Protein AF-A0A953U0V4-F1 (afdb_monomer_lite)

Structure (mmCIF, N/CA/C/O backbone):
data_AF-A0A953U0V4-F1
#
_entry.id   AF-A0A953U0V4-F1
#
loop_
_atom_site.group_PDB
_atom_site.id
_atom_site.type_symbol
_atom_site.label_atom_id
_atom_site.label_alt_id
_atom_site.label_comp_id
_atom_site.label_asym_id
_atom_site.label_entity_id
_atom_site.label_seq_id
_atom_site.pdbx_PDB_ins_code
_atom_site.Cartn_x
_atom_site.Cartn_y
_atom_site.Cartn_z
_atom_site.occupancy
_atom_site.B_iso_or_equiv
_atom_site.auth_seq_id
_atom_site.auth_comp_id
_atom_site.auth_asym_id
_atom_site.auth_atom_id
_atom_site.pdbx_PDB_model_num
ATOM 1 N N . MET A 1 1 ? 3.726 -13.849 -24.171 1.00 49.56 1 MET A N 1
ATOM 2 C CA . MET A 1 1 ? 2.535 -12.982 -24.070 1.00 49.56 1 MET A CA 1
ATOM 3 C C . MET A 1 1 ? 2.485 -12.210 -25.375 1.00 49.56 1 MET A C 1
ATOM 5 O O . MET A 1 1 ? 3.440 -11.502 -25.660 1.00 49.56 1 MET A O 1
ATOM 9 N N . GLU A 1 2 ? 1.486 -12.478 -26.214 1.00 45.75 2 GLU A N 1
ATOM 10 C CA . GLU A 1 2 ? 1.319 -11.837 -27.527 1.00 45.75 2 GLU A CA 1
ATOM 11 C C . GLU A 1 2 ? 1.083 -10.323 -27.338 1.00 45.75 2 GLU A C 1
ATOM 13 O O . GLU A 1 2 ? 0.188 -9.959 -26.571 1.00 45.75 2 GLU A O 1
ATOM 18 N N . PRO A 1 3 ? 1.846 -9.429 -27.994 1.00 56.03 3 PRO A N 1
ATOM 19 C CA . PRO A 1 3 ? 1.701 -7.977 -27.830 1.00 56.03 3 PRO A CA 1
ATOM 20 C C . PRO A 1 3 ? 0.320 -7.453 -28.263 1.00 56.03 3 PRO A C 1
ATOM 22 O O . PRO A 1 3 ? -0.122 -6.420 -27.764 1.00 56.03 3 PRO A O 1
ATOM 25 N N . ALA A 1 4 ? -0.392 -8.188 -29.124 1.00 58.12 4 ALA A N 1
ATOM 26 C CA . ALA A 1 4 ? -1.753 -7.865 -29.548 1.00 58.12 4 ALA A CA 1
ATOM 27 C C . ALA A 1 4 ? -2.786 -7.973 -28.409 1.00 58.12 4 ALA A C 1
ATOM 29 O O . ALA A 1 4 ? -3.692 -7.154 -28.327 1.00 58.12 4 ALA A O 1
ATOM 30 N N . ALA A 1 5 ? -2.611 -8.908 -27.469 1.00 60.59 5 ALA A N 1
ATOM 31 C CA . ALA A 1 5 ? -3.545 -9.081 -26.351 1.00 60.59 5 ALA A CA 1
ATOM 32 C C . ALA A 1 5 ? -3.458 -7.941 -25.317 1.00 60.59 5 ALA A C 1
ATOM 34 O O . ALA A 1 5 ? -4.382 -7.720 -24.539 1.00 60.59 5 ALA A O 1
ATOM 35 N N . PHE A 1 6 ? -2.339 -7.209 -25.290 1.00 60.53 6 PHE A N 1
ATOM 36 C CA . PHE A 1 6 ? -2.121 -6.117 -24.343 1.00 60.53 6 PHE A CA 1
ATOM 37 C C . PHE A 1 6 ? -2.863 -4.838 -24.752 1.00 60.53 6 PHE A C 1
ATOM 39 O O . PHE A 1 6 ? -3.320 -4.094 -23.890 1.00 60.53 6 PHE A O 1
ATOM 46 N N . THR A 1 7 ? -3.032 -4.583 -26.053 1.00 62.22 7 THR A N 1
ATOM 47 C CA . THR A 1 7 ? -3.715 -3.380 -26.555 1.00 62.22 7 THR A CA 1
ATOM 48 C C . THR A 1 7 ? -5.239 -3.494 -26.507 1.00 62.22 7 THR A C 1
ATOM 50 O O . THR A 1 7 ? -5.913 -2.469 -26.502 1.00 62.22 7 THR A O 1
ATOM 53 N N . GLU A 1 8 ? -5.796 -4.703 -26.419 1.00 68.38 8 GLU A N 1
ATOM 54 C CA . GLU A 1 8 ? -7.247 -4.924 -26.312 1.00 68.38 8 GLU A CA 1
ATOM 55 C C . GLU A 1 8 ? -7.825 -4.530 -24.943 1.00 68.38 8 GLU A C 1
ATOM 57 O O . GLU A 1 8 ? -9.004 -4.201 -24.844 1.00 68.38 8 GLU A O 1
ATOM 62 N N . VAL A 1 9 ? -6.994 -4.514 -23.895 1.00 81.50 9 VAL A N 1
ATOM 63 C CA . VAL A 1 9 ? -7.393 -4.143 -22.523 1.00 81.50 9 VAL A CA 1
ATOM 64 C C . VAL A 1 9 ? -7.247 -2.637 -22.268 1.00 81.50 9 VAL A C 1
ATOM 66 O O . VAL A 1 9 ? -7.836 -2.100 -21.333 1.00 81.50 9 VAL A O 1
ATOM 69 N N . LEU A 1 10 ? -6.462 -1.947 -23.096 1.00 81.31 10 LEU A N 1
ATOM 70 C CA . LEU A 1 10 ? -6.150 -0.533 -22.934 1.00 81.31 10 LEU A CA 1
ATOM 71 C C . LEU A 1 10 ? -7.183 0.349 -23.639 1.00 81.31 10 LEU A C 1
ATOM 73 O O . LEU A 1 10 ? -7.568 0.119 -24.789 1.00 81.31 10 LEU A O 1
ATOM 77 N N . SER A 1 11 ? -7.565 1.434 -22.975 1.00 86.88 11 SER A N 1
ATOM 78 C CA . SER A 1 11 ? -8.313 2.517 -23.608 1.00 86.88 11 SER A CA 1
ATOM 79 C C . SER A 1 11 ? -7.524 3.121 -24.778 1.00 86.88 11 SER A C 1
ATOM 81 O O . SER A 1 11 ? -6.321 2.915 -24.952 1.00 86.88 11 SER A O 1
ATOM 83 N N . GLU A 1 12 ? -8.205 3.866 -25.645 1.00 84.50 12 GLU A N 1
ATOM 84 C CA . GLU A 1 12 ? -7.564 4.505 -26.801 1.00 84.50 12 GLU A CA 1
ATOM 85 C C . GLU A 1 12 ? -6.444 5.480 -26.401 1.00 84.50 12 GLU A C 1
ATOM 87 O O . GLU A 1 12 ? -5.374 5.476 -27.011 1.00 84.50 12 GLU A O 1
ATOM 92 N N . SER A 1 13 ? -6.650 6.257 -25.336 1.00 83.62 13 SER A N 1
ATOM 93 C CA . SER A 1 13 ? -5.640 7.173 -24.798 1.00 83.62 13 SER A CA 1
ATOM 94 C C . SER A 1 13 ? -4.424 6.429 -24.242 1.00 83.62 13 SER A C 1
ATOM 96 O O . SER A 1 13 ? -3.292 6.838 -24.491 1.00 83.62 13 SER A O 1
ATOM 98 N N . GLU A 1 14 ? -4.630 5.312 -23.542 1.00 85.38 14 GLU A N 1
ATOM 99 C CA . GLU A 1 14 ? -3.538 4.484 -23.017 1.00 85.38 14 GLU A CA 1
ATOM 100 C C . GLU A 1 14 ? -2.740 3.813 -24.136 1.00 85.38 14 GLU A C 1
ATOM 102 O O . GLU A 1 14 ? -1.509 3.826 -24.106 1.00 85.38 14 GLU A O 1
ATOM 107 N N . ARG A 1 15 ? -3.419 3.282 -25.161 1.00 84.00 15 ARG A N 1
ATOM 108 C CA . ARG A 1 15 ? -2.753 2.732 -26.351 1.00 84.00 15 ARG A CA 1
ATOM 109 C C . ARG A 1 15 ? -1.871 3.775 -27.019 1.00 84.00 15 ARG A C 1
ATOM 111 O O . ARG A 1 15 ? -0.713 3.494 -27.319 1.00 84.00 15 ARG A O 1
ATOM 118 N N . ARG A 1 16 ? -2.404 4.981 -27.224 1.00 85.12 16 ARG A N 1
ATOM 119 C CA . ARG A 1 16 ? -1.661 6.094 -27.817 1.00 85.12 16 ARG A CA 1
ATOM 120 C C . ARG A 1 16 ? -0.416 6.438 -27.003 1.00 85.12 16 ARG A C 1
ATOM 122 O O . ARG A 1 16 ? 0.656 6.555 -27.584 1.00 85.12 16 ARG A O 1
ATOM 129 N N . LEU A 1 17 ? -0.535 6.508 -25.678 1.00 82.88 17 LEU A N 1
ATOM 130 C CA . LEU A 1 17 ? 0.591 6.778 -24.784 1.00 82.88 17 LEU A CA 1
ATOM 131 C C . LEU A 1 17 ? 1.688 5.701 -24.883 1.00 82.88 17 LEU A C 1
ATOM 133 O O . LEU A 1 17 ? 2.874 6.024 -24.895 1.00 82.88 17 LEU A O 1
ATOM 137 N N . VAL A 1 18 ? 1.306 4.421 -24.985 1.00 83.38 18 VAL A N 1
ATOM 138 C CA . VAL A 1 18 ? 2.259 3.314 -25.181 1.00 83.38 18 VAL A CA 1
ATOM 139 C C . VAL A 1 18 ? 3.008 3.476 -26.502 1.00 83.38 18 VAL A C 1
ATOM 141 O O . VAL A 1 18 ? 4.234 3.383 -26.515 1.00 83.38 18 VAL A O 1
ATOM 144 N N . PHE A 1 19 ? 2.303 3.760 -27.600 1.00 82.88 19 PHE A N 1
ATOM 145 C CA . PHE A 1 19 ? 2.944 3.990 -28.898 1.00 82.88 19 PHE A CA 1
ATOM 146 C C . PHE A 1 19 ? 3.863 5.213 -28.884 1.00 82.88 19 PHE A C 1
ATOM 148 O O . PHE A 1 19 ? 4.990 5.126 -29.362 1.00 82.88 19 PHE A O 1
ATOM 155 N N . GLU A 1 20 ? 3.422 6.326 -28.296 1.00 85.12 20 GLU A N 1
ATOM 156 C CA . GLU A 1 20 ? 4.242 7.530 -28.133 1.00 85.12 20 GLU A CA 1
ATOM 157 C C . GLU A 1 20 ? 5.504 7.234 -27.309 1.00 85.12 20 GLU A C 1
ATOM 159 O O . GLU A 1 20 ? 6.593 7.661 -27.684 1.00 85.12 20 GLU A O 1
ATOM 164 N N . SER A 1 21 ? 5.399 6.435 -26.243 1.00 80.56 21 SER A N 1
ATOM 165 C CA . SER A 1 21 ? 6.552 6.030 -25.435 1.00 80.56 21 SER A CA 1
ATOM 166 C C . SER A 1 21 ? 7.509 5.088 -26.171 1.00 80.56 21 SER A C 1
ATOM 168 O O . SER A 1 21 ? 8.711 5.186 -25.947 1.00 80.56 21 SER A O 1
ATOM 170 N N . LEU A 1 22 ? 7.004 4.172 -27.008 1.00 80.06 22 LEU A N 1
ATOM 171 C CA . LEU A 1 22 ? 7.828 3.231 -27.782 1.00 80.06 22 LEU A CA 1
ATOM 172 C C . LEU A 1 22 ? 8.566 3.911 -28.940 1.00 80.06 22 LEU A C 1
ATOM 174 O O . LEU A 1 22 ? 9.646 3.472 -29.320 1.00 80.06 22 LEU A O 1
ATOM 178 N N . LEU A 1 23 ? 7.965 4.952 -29.516 1.00 81.88 23 LEU A N 1
ATOM 179 C CA . LEU A 1 23 ? 8.518 5.697 -30.649 1.00 81.88 23 LEU A CA 1
ATOM 180 C C . LEU A 1 23 ? 9.340 6.920 -30.216 1.00 81.88 23 LEU A C 1
ATOM 182 O O . LEU A 1 23 ? 10.001 7.540 -31.048 1.00 81.88 23 LEU A O 1
ATOM 186 N N . SER A 1 24 ? 9.295 7.284 -28.932 1.00 77.06 24 SER A N 1
ATOM 187 C CA . SER A 1 24 ? 10.078 8.391 -28.393 1.00 77.06 24 SER A CA 1
ATOM 188 C C . SER A 1 24 ? 11.567 8.021 -28.351 1.00 77.06 24 SER A C 1
ATOM 190 O O . SER A 1 24 ? 11.912 6.988 -27.775 1.00 77.06 24 SER A O 1
ATOM 192 N N . PRO A 1 25 ? 12.477 8.859 -28.885 1.00 64.62 25 PRO A N 1
ATOM 193 C CA . PRO A 1 25 ? 13.924 8.614 -28.892 1.00 64.62 25 PRO A CA 1
ATOM 194 C C . PRO A 1 25 ? 14.580 8.832 -27.510 1.00 64.62 25 PRO A C 1
ATOM 196 O O . PRO A 1 25 ? 15.715 9.295 -27.411 1.00 64.62 25 PRO A O 1
ATOM 199 N N . GLY A 1 26 ? 13.846 8.561 -26.429 1.00 64.94 26 GLY A N 1
ATOM 200 C CA . GLY A 1 26 ? 14.309 8.730 -25.057 1.00 64.94 26 GLY A CA 1
ATOM 201 C C . GLY A 1 26 ? 15.447 7.776 -24.697 1.00 64.94 26 GLY A C 1
ATOM 202 O O . GLY A 1 26 ? 15.675 6.766 -25.359 1.00 64.94 26 GLY A O 1
ATOM 203 N N . ALA A 1 27 ? 16.161 8.098 -23.615 1.00 64.00 27 ALA A N 1
ATOM 204 C CA . ALA A 1 27 ? 17.177 7.212 -23.062 1.00 64.00 27 ALA A CA 1
ATOM 205 C C . ALA A 1 27 ? 16.548 5.851 -22.730 1.00 64.00 27 ALA A C 1
ATOM 207 O O . ALA A 1 27 ? 15.592 5.787 -21.953 1.00 64.00 27 ALA A O 1
ATOM 208 N N . GLU A 1 28 ? 17.079 4.778 -23.320 1.00 72.31 28 GLU A N 1
ATOM 209 C CA . GLU A 1 28 ? 16.659 3.416 -23.007 1.00 72.31 28 GLU A CA 1
ATOM 210 C C . GLU A 1 28 ? 16.832 3.182 -21.505 1.00 72.31 28 GLU A C 1
ATOM 212 O O . GLU A 1 28 ? 17.948 3.155 -20.981 1.00 72.31 28 GLU A O 1
ATOM 217 N N . LEU A 1 29 ? 15.713 3.046 -20.789 1.00 74.81 29 LEU A N 1
ATOM 218 C CA . LEU A 1 29 ? 15.756 2.652 -19.391 1.00 74.81 29 LEU A CA 1
ATOM 219 C C . LEU A 1 29 ? 16.307 1.235 -19.329 1.00 74.81 29 LEU A C 1
ATOM 221 O O . LEU A 1 29 ? 15.759 0.311 -19.938 1.00 74.81 29 LEU A O 1
ATOM 225 N N . THR A 1 30 ? 17.353 1.035 -18.535 1.00 85.69 30 THR A N 1
ATOM 226 C CA . THR A 1 30 ? 17.789 -0.323 -18.235 1.00 85.69 30 THR A CA 1
ATOM 227 C C . THR A 1 30 ? 16.666 -1.055 -17.502 1.00 85.69 30 THR A C 1
ATOM 229 O O . THR A 1 30 ? 15.832 -0.459 -16.809 1.00 85.69 30 THR A O 1
ATOM 232 N N . ARG A 1 31 ? 16.653 -2.386 -17.601 1.00 85.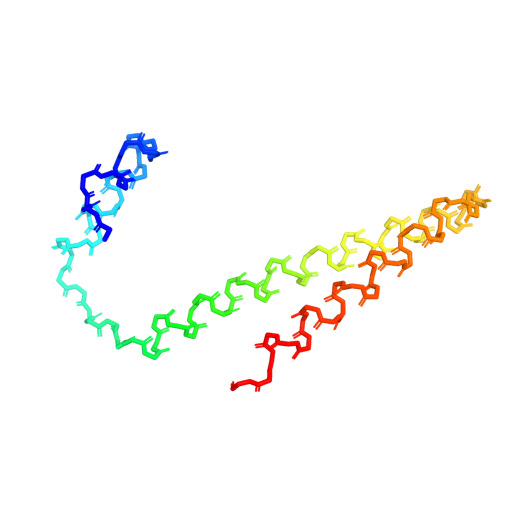31 31 ARG A N 1
ATOM 233 C CA . ARG A 1 31 ? 15.690 -3.221 -16.868 1.00 85.31 31 ARG A CA 1
ATOM 234 C C . ARG A 1 31 ? 15.686 -2.917 -15.365 1.00 85.31 31 ARG A C 1
ATOM 236 O O . ARG A 1 31 ? 14.637 -2.971 -14.725 1.00 85.31 31 ARG A O 1
ATOM 243 N N . GLU A 1 32 ? 16.847 -2.589 -14.807 1.00 86.62 32 GLU A N 1
ATOM 244 C CA . GLU A 1 32 ? 17.005 -2.215 -13.401 1.00 86.62 32 GLU A CA 1
ATOM 245 C C . GLU A 1 32 ? 16.333 -0.878 -13.083 1.00 86.62 32 GLU A C 1
ATOM 247 O O . GLU A 1 32 ? 15.599 -0.792 -12.098 1.00 86.62 32 GLU A O 1
AT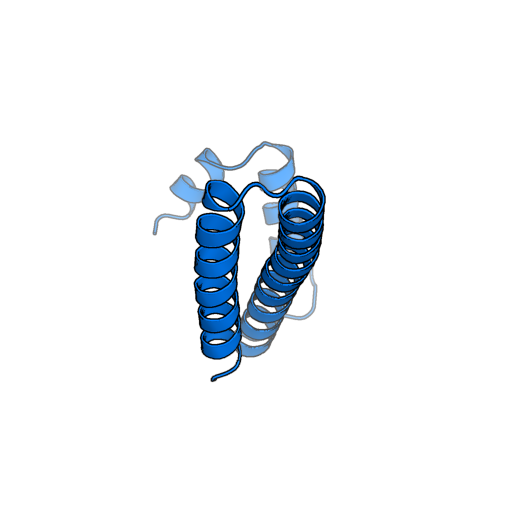OM 252 N N . GLN A 1 33 ? 16.512 0.135 -13.935 1.00 86.19 33 GLN A N 1
ATOM 253 C CA . GLN A 1 33 ? 15.863 1.439 -13.784 1.00 86.19 33 GLN A CA 1
ATOM 254 C C . GLN A 1 33 ? 14.342 1.320 -13.907 1.00 86.19 33 GLN A C 1
ATOM 256 O O . GLN A 1 33 ? 13.617 1.815 -13.044 1.00 86.19 33 GLN A O 1
ATOM 261 N N . ALA A 1 34 ? 13.850 0.588 -14.910 1.00 87.38 34 ALA A N 1
ATOM 262 C CA . ALA A 1 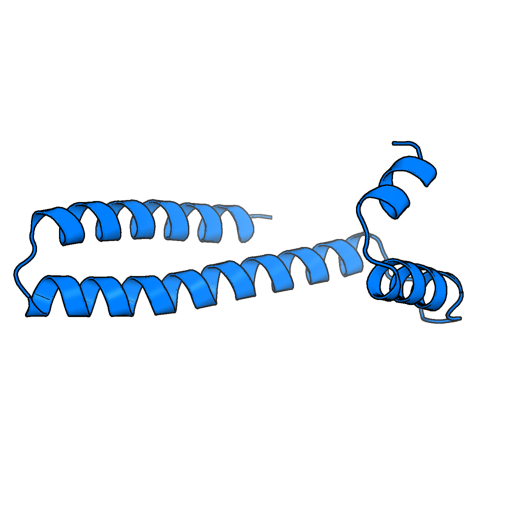34 ? 12.421 0.325 -15.066 1.00 87.38 34 ALA A CA 1
ATOM 263 C C . ALA A 1 34 ? 11.843 -0.404 -13.837 1.00 87.38 34 ALA A C 1
ATOM 265 O O . ALA A 1 34 ? 10.811 -0.007 -13.293 1.00 87.38 34 ALA A O 1
ATOM 266 N N . SER A 1 35 ? 12.549 -1.423 -13.332 1.00 87.69 35 SER A N 1
ATOM 267 C CA . SER A 1 35 ? 12.169 -2.140 -12.108 1.00 87.69 35 SER A CA 1
ATOM 268 C C . SER A 1 35 ? 12.137 -1.217 -10.884 1.00 87.69 35 SER A C 1
ATOM 270 O O . SER A 1 35 ? 11.185 -1.257 -10.100 1.00 87.69 35 SER A O 1
ATOM 272 N N . ALA A 1 36 ? 13.127 -0.332 -10.736 1.00 88.19 36 ALA A N 1
ATOM 273 C CA . ALA A 1 36 ? 13.176 0.650 -9.658 1.00 88.19 36 ALA A CA 1
ATOM 274 C C . ALA A 1 36 ? 11.998 1.637 -9.719 1.00 88.19 36 ALA A C 1
ATOM 276 O O . ALA A 1 36 ? 11.355 1.868 -8.693 1.00 88.19 36 ALA A O 1
ATOM 277 N N . CYS A 1 37 ? 11.651 2.147 -10.905 1.00 89.25 37 CYS A N 1
ATOM 278 C CA . CYS A 1 37 ? 10.475 2.997 -11.105 1.00 89.25 37 CYS A CA 1
ATOM 279 C C . CYS A 1 37 ? 9.178 2.264 -10.733 1.00 89.25 37 CYS A C 1
ATOM 281 O O . CYS A 1 37 ? 8.360 2.794 -9.978 1.00 89.25 37 CYS A O 1
ATOM 283 N N . CYS A 1 38 ? 9.003 1.017 -11.182 1.00 89.69 38 CYS A N 1
ATOM 284 C CA . CYS A 1 38 ? 7.839 0.211 -10.816 1.00 89.69 38 CYS A CA 1
ATOM 285 C C . CYS A 1 38 ? 7.748 -0.026 -9.302 1.00 89.69 38 CYS A C 1
ATOM 287 O O . CYS A 1 38 ? 6.657 0.054 -8.734 1.00 89.69 38 CYS A O 1
ATOM 289 N N . ARG A 1 39 ? 8.875 -0.296 -8.628 1.00 90.50 39 ARG A N 1
ATOM 290 C CA . ARG A 1 39 ? 8.914 -0.423 -7.163 1.00 90.50 39 ARG A CA 1
ATOM 291 C C . ARG A 1 39 ? 8.532 0.881 -6.476 1.00 90.50 39 ARG A C 1
ATOM 293 O O . ARG A 1 39 ? 7.717 0.845 -5.562 1.00 90.50 39 ARG A O 1
ATOM 300 N N . ALA A 1 40 ? 9.054 2.018 -6.933 1.00 91.25 40 ALA A N 1
ATOM 301 C CA . ALA A 1 40 ? 8.720 3.324 -6.373 1.00 91.25 40 ALA A CA 1
ATOM 302 C C . ALA A 1 40 ? 7.218 3.634 -6.496 1.00 91.25 40 ALA A C 1
ATOM 304 O O . ALA A 1 40 ? 6.598 4.052 -5.519 1.00 91.25 40 ALA A O 1
ATOM 305 N N . LEU A 1 41 ? 6.610 3.347 -7.653 1.00 93.88 41 LEU A N 1
ATOM 306 C CA . LEU A 1 41 ? 5.167 3.515 -7.864 1.00 93.88 41 LEU A CA 1
ATOM 307 C C . LEU A 1 41 ? 4.338 2.599 -6.956 1.00 93.88 41 LEU A C 1
ATOM 309 O O . LEU A 1 41 ? 3.367 3.047 -6.344 1.00 93.88 41 LEU A O 1
ATOM 313 N N . LYS A 1 42 ? 4.729 1.324 -6.833 1.00 93.44 42 LYS A N 1
ATOM 314 C CA . LYS A 1 42 ? 4.070 0.375 -5.924 1.00 93.44 42 LYS A CA 1
ATOM 315 C C . LYS A 1 42 ? 4.189 0.823 -4.469 1.00 93.44 42 LYS A C 1
ATOM 317 O O . LYS A 1 42 ? 3.180 0.840 -3.772 1.00 93.44 42 LYS A O 1
ATOM 322 N N . ARG A 1 43 ? 5.378 1.253 -4.036 1.00 93.75 43 ARG A N 1
ATOM 323 C CA . ARG A 1 43 ? 5.605 1.801 -2.694 1.00 93.75 43 ARG A CA 1
ATOM 324 C C . ARG A 1 43 ? 4.691 2.995 -2.427 1.00 93.75 43 ARG A C 1
ATOM 326 O O . ARG A 1 43 ? 3.937 2.960 -1.465 1.00 93.75 43 ARG A O 1
ATOM 333 N N . GLY A 1 44 ? 4.665 3.977 -3.328 1.00 93.88 44 GLY A N 1
ATOM 334 C CA . GLY A 1 44 ? 3.818 5.163 -3.178 1.00 93.88 44 GLY A CA 1
ATOM 335 C C . GLY A 1 44 ? 2.314 4.863 -3.211 1.00 93.88 44 GLY A C 1
ATOM 336 O O . GLY A 1 44 ? 1.513 5.617 -2.662 1.00 93.88 44 GLY A O 1
ATOM 337 N N . LYS A 1 45 ? 1.881 3.765 -3.846 1.00 94.94 45 LYS A N 1
ATOM 338 C CA . LYS A 1 45 ? 0.497 3.281 -3.719 1.00 94.94 45 LYS A CA 1
ATOM 339 C C . LYS A 1 45 ? 0.231 2.749 -2.306 1.00 94.94 45 LYS A C 1
ATOM 341 O O . LYS A 1 45 ? -0.743 3.171 -1.692 1.00 94.94 45 LYS A O 1
ATOM 346 N N . LEU A 1 46 ? 1.094 1.866 -1.805 1.00 93.00 46 LEU A N 1
ATOM 347 C CA . LEU A 1 46 ? 0.940 1.247 -0.484 1.00 93.00 46 LEU A CA 1
ATOM 348 C C . LEU A 1 46 ? 1.055 2.276 0.656 1.00 93.00 46 LEU A C 1
ATOM 350 O O . LEU A 1 46 ? 0.318 2.191 1.630 1.00 93.00 46 LEU A O 1
ATOM 354 N N . GLU A 1 47 ? 1.924 3.282 0.525 1.00 93.62 47 GLU A N 1
ATOM 355 C CA . GLU A 1 47 ? 2.057 4.384 1.491 1.00 93.62 47 GLU A CA 1
ATOM 356 C C . GLU A 1 47 ? 0.761 5.201 1.604 1.00 93.62 47 GLU A C 1
ATOM 358 O O . GLU A 1 47 ? 0.258 5.399 2.708 1.00 93.62 47 GLU A O 1
ATOM 363 N N . ARG A 1 48 ? 0.153 5.585 0.473 1.00 95.69 48 ARG A N 1
ATOM 364 C CA . ARG A 1 48 ? -1.145 6.288 0.462 1.00 95.69 48 ARG A CA 1
ATOM 365 C C . ARG A 1 48 ? -2.273 5.442 1.047 1.00 95.69 48 ARG A C 1
ATOM 367 O O . ARG A 1 48 ? -3.151 5.955 1.736 1.00 95.69 48 ARG A O 1
ATOM 374 N N . GLU A 1 49 ? -2.264 4.143 0.767 1.00 95.75 49 GLU A N 1
ATOM 375 C CA . GLU A 1 49 ? -3.236 3.209 1.336 1.00 95.75 49 GLU A CA 1
ATOM 376 C C . GLU A 1 49 ? -3.074 3.089 2.856 1.00 95.75 49 GLU A C 1
ATOM 378 O O . GLU A 1 49 ? -4.069 3.059 3.577 1.00 95.75 49 GLU A O 1
ATOM 383 N N . ARG A 1 50 ? -1.834 3.132 3.356 1.00 93.50 50 ARG A N 1
ATOM 384 C CA . ARG A 1 50 ? -1.524 3.103 4.790 1.00 93.50 50 ARG A CA 1
ATOM 385 C C . ARG A 1 50 ? -2.013 4.357 5.497 1.00 93.50 50 ARG A C 1
ATOM 387 O O . ARG A 1 50 ? -2.605 4.250 6.565 1.00 93.50 50 ARG A O 1
ATOM 394 N N . GLU A 1 51 ? -1.787 5.525 4.903 1.00 95.25 51 GLU A N 1
ATOM 395 C CA . GLU A 1 51 ? -2.287 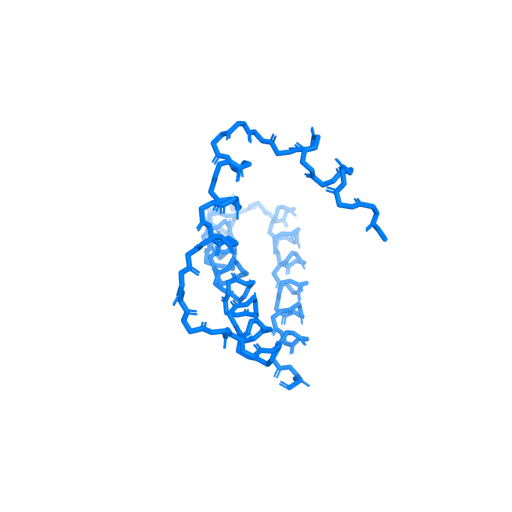6.803 5.423 1.00 95.25 51 GLU A CA 1
ATOM 396 C C . GLU A 1 51 ? -3.815 6.821 5.487 1.00 95.25 51 GLU A C 1
ATOM 398 O O . GLU A 1 51 ? -4.389 7.163 6.521 1.00 95.25 51 GLU A O 1
ATOM 403 N N . ARG A 1 52 ? -4.483 6.378 4.414 1.00 96.25 52 ARG A N 1
ATOM 404 C CA . ARG A 1 52 ? -5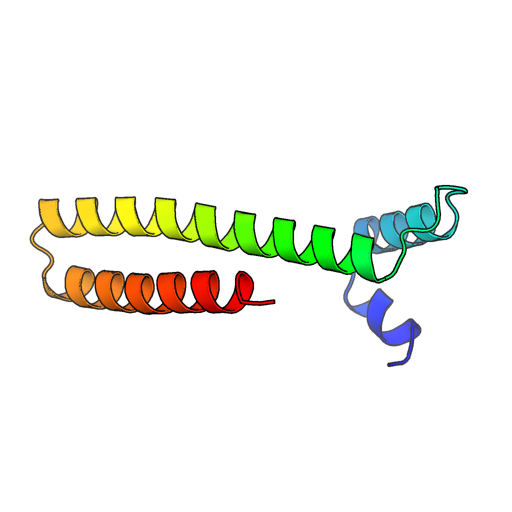.944 6.251 4.391 1.00 96.25 52 ARG A CA 1
ATOM 405 C C . ARG A 1 52 ? -6.440 5.322 5.498 1.00 96.25 52 ARG A C 1
ATOM 407 O O . ARG A 1 52 ? -7.349 5.681 6.241 1.00 96.25 52 ARG A O 1
ATOM 414 N N . LEU A 1 53 ? -5.831 4.145 5.616 1.00 95.88 53 LEU A N 1
ATOM 415 C CA . LEU A 1 53 ? -6.232 3.139 6.589 1.00 95.88 53 LEU A CA 1
ATOM 416 C C . LEU A 1 53 ? -6.018 3.614 8.031 1.00 95.88 53 LEU A C 1
ATOM 418 O O . LEU A 1 53 ? -6.832 3.322 8.899 1.00 95.88 53 LEU A O 1
ATOM 422 N N . GLN A 1 54 ? -4.955 4.377 8.284 1.00 95.06 54 GLN A N 1
ATOM 423 C CA . GLN A 1 54 ? -4.720 5.008 9.579 1.00 95.06 54 GLN A CA 1
ATOM 424 C C . GLN A 1 54 ? -5.846 5.994 9.935 1.00 95.06 54 GLN A C 1
ATOM 426 O O . GLN A 1 54 ? -6.361 5.949 11.051 1.00 95.06 54 GLN A O 1
ATOM 431 N N . GLY A 1 55 ? -6.298 6.812 8.978 1.00 95.88 55 GLY A N 1
ATOM 432 C CA . GLY A 1 55 ? -7.455 7.690 9.177 1.00 95.88 55 GLY A CA 1
ATOM 433 C C . GLY A 1 55 ? -8.755 6.924 9.458 1.00 95.88 55 GLY A C 1
ATOM 434 O O . GLY A 1 55 ? -9.533 7.322 10.328 1.00 95.88 55 GLY A O 1
ATOM 435 N N . ASP A 1 56 ? -8.971 5.796 8.775 1.00 96.12 56 ASP A N 1
ATOM 436 C CA . ASP A 1 56 ? -10.124 4.921 9.014 1.00 96.12 56 ASP A CA 1
ATOM 437 C C . ASP A 1 56 ? -10.069 4.271 10.411 1.00 96.12 56 ASP A C 1
ATOM 439 O O . ASP A 1 56 ? -11.102 4.162 11.076 1.00 96.12 56 ASP A O 1
ATOM 443 N N . ILE A 1 57 ? -8.877 3.883 10.887 1.00 95.19 57 ILE A N 1
ATOM 444 C CA . ILE A 1 57 ? -8.660 3.359 12.248 1.00 95.19 57 ILE A CA 1
ATOM 445 C C . ILE A 1 57 ? -9.029 4.417 13.285 1.00 95.19 57 ILE A C 1
ATOM 447 O O . ILE A 1 57 ? -9.839 4.148 14.166 1.00 95.19 57 ILE A O 1
ATOM 451 N N . GLU A 1 58 ? -8.508 5.635 13.148 1.00 96.12 58 GLU A N 1
ATOM 452 C CA . GLU A 1 58 ? -8.803 6.737 14.071 1.00 96.12 58 GLU A CA 1
ATOM 453 C C . GLU A 1 58 ? -10.295 7.101 14.079 1.00 96.12 58 GLU A C 1
ATOM 455 O O . GLU A 1 58 ? -10.838 7.546 15.093 1.00 96.12 58 GLU A O 1
ATOM 460 N N . ALA A 1 59 ? -10.988 6.946 12.948 1.00 95.88 59 ALA A N 1
ATOM 461 C CA . ALA A 1 59 ? -12.435 7.125 12.873 1.00 95.88 59 ALA A CA 1
ATOM 462 C C . ALA A 1 59 ? -13.199 5.989 13.581 1.00 95.88 59 ALA A C 1
ATOM 464 O O . ALA A 1 59 ? -14.168 6.259 14.298 1.00 95.88 59 ALA A O 1
ATOM 465 N N . ALA A 1 60 ? -12.761 4.737 13.423 1.00 95.06 60 ALA A N 1
ATOM 466 C CA . ALA A 1 60 ? -13.335 3.581 14.115 1.00 95.06 60 ALA A CA 1
ATOM 467 C C . ALA A 1 60 ? -13.123 3.661 15.639 1.00 95.06 60 ALA A C 1
ATOM 469 O O . ALA A 1 60 ? -14.049 3.403 16.405 1.00 95.06 60 ALA A O 1
ATOM 470 N N . GLU A 1 61 ? -11.947 4.108 16.087 1.00 95.19 61 GLU A N 1
ATOM 471 C CA . GLU A 1 61 ? -11.649 4.348 17.506 1.00 95.19 61 GLU A CA 1
ATOM 472 C C . GLU A 1 61 ? -12.574 5.415 18.101 1.00 95.19 61 GLU A C 1
ATOM 474 O O . GLU A 1 61 ? -13.184 5.198 19.148 1.00 95.19 61 GLU A O 1
ATOM 479 N N . ARG A 1 62 ? -12.748 6.545 17.400 1.00 96.12 62 ARG A N 1
ATOM 480 C CA . ARG A 1 62 ? -13.652 7.628 17.828 1.00 96.12 62 ARG A CA 1
ATOM 481 C C . ARG A 1 62 ? -15.117 7.206 17.891 1.00 96.12 62 ARG A C 1
ATOM 483 O O . ARG A 1 62 ? -15.859 7.728 18.717 1.00 96.12 62 ARG A O 1
ATOM 490 N N . SER A 1 63 ? -15.535 6.290 17.023 1.00 96.12 63 SER A N 1
ATOM 491 C CA . SER A 1 63 ? -16.907 5.769 16.976 1.00 96.12 63 SER A CA 1
ATOM 492 C C . SER A 1 63 ? -17.126 4.528 17.847 1.00 96.12 63 SER A C 1
ATOM 494 O O . SER A 1 63 ? -18.245 4.027 17.901 1.00 96.12 63 SER A O 1
ATOM 496 N N . GLN A 1 64 ? -16.088 4.053 18.549 1.00 94.38 64 GLN A N 1
ATOM 497 C CA . GLN A 1 64 ? -16.110 2.838 19.373 1.00 94.38 64 GLN A CA 1
ATOM 498 C C . GLN A 1 64 ? -16.562 1.578 18.609 1.00 94.38 64 GLN A C 1
ATOM 500 O O . GLN A 1 64 ? -17.050 0.617 19.207 1.00 94.38 64 GLN A O 1
ATOM 505 N N . ASP A 1 65 ? -16.363 1.553 17.289 1.00 94.44 65 ASP A N 1
ATOM 506 C CA . ASP A 1 65 ? -16.691 0.408 16.443 1.00 94.44 65 ASP A CA 1
ATOM 507 C C . ASP A 1 65 ? -15.575 -0.639 16.520 1.00 94.44 65 ASP A C 1
ATOM 509 O O . ASP A 1 65 ? -14.670 -0.716 15.685 1.00 94.44 65 ASP A O 1
ATOM 513 N N . SER A 1 66 ? -15.631 -1.447 17.576 1.00 90.56 66 SER A N 1
ATOM 514 C CA . SER A 1 66 ? -14.652 -2.501 17.849 1.00 90.56 66 SER A CA 1
ATOM 515 C C . SER A 1 66 ? -14.577 -3.557 16.744 1.00 90.56 66 SER A C 1
AT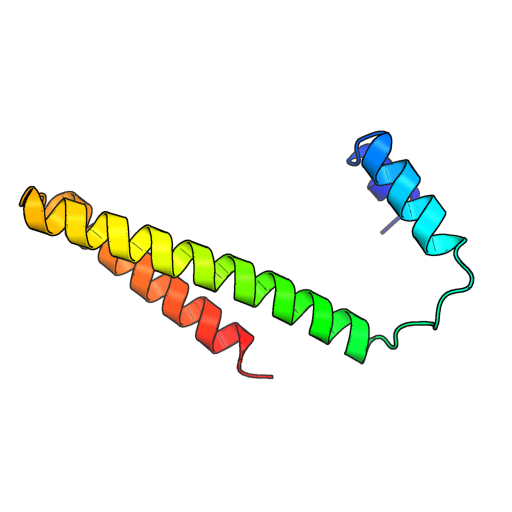OM 517 O O . SER A 1 66 ? -13.498 -4.095 16.492 1.00 90.56 66 SER A O 1
ATOM 519 N N . SER A 1 67 ? -15.689 -3.833 16.057 1.00 92.88 67 SER A N 1
ATOM 520 C CA . SER A 1 67 ? -15.738 -4.813 14.969 1.00 92.88 67 SER A CA 1
ATOM 521 C C . SER A 1 67 ? -14.917 -4.340 13.771 1.00 92.88 67 SER A C 1
ATOM 523 O O . SER A 1 67 ? -13.994 -5.027 13.325 1.00 92.88 67 SER A O 1
ATOM 525 N N . ARG A 1 68 ? -15.160 -3.100 13.340 1.00 93.94 68 ARG A N 1
ATOM 526 C CA . ARG A 1 68 ? -14.443 -2.463 12.242 1.00 93.94 68 ARG A CA 1
ATOM 527 C C . ARG A 1 68 ? -12.988 -2.183 12.598 1.00 93.94 68 ARG A C 1
ATOM 529 O O . ARG A 1 68 ? -12.113 -2.337 11.751 1.00 93.94 68 ARG A O 1
ATOM 536 N N . LEU A 1 69 ? -12.698 -1.831 13.851 1.00 94.38 69 LEU A N 1
ATOM 537 C CA . LEU A 1 69 ? -11.330 -1.608 14.318 1.00 94.38 69 LEU A CA 1
ATOM 538 C C . LEU A 1 69 ? -10.453 -2.860 14.146 1.00 94.38 69 LEU A C 1
ATOM 540 O O . LEU A 1 69 ? -9.323 -2.753 13.670 1.00 94.38 69 LEU A O 1
ATOM 544 N N . VAL A 1 70 ? -10.973 -4.050 14.469 1.00 94.75 70 VAL A N 1
ATOM 545 C CA . VAL A 1 70 ? -10.240 -5.317 14.291 1.00 94.75 70 VAL A CA 1
ATOM 546 C C . VAL A 1 70 ? -9.960 -5.600 12.812 1.00 94.75 70 VAL A C 1
ATOM 548 O O . VAL A 1 70 ? -8.856 -6.029 12.465 1.00 94.75 70 VAL A O 1
ATOM 551 N N . GLU A 1 71 ? -10.926 -5.350 11.929 1.00 95.81 71 GLU A N 1
ATOM 552 C CA . GLU A 1 71 ? -10.747 -5.521 10.481 1.00 95.81 71 GLU A CA 1
ATOM 553 C C . GLU A 1 71 ? -9.679 -4.574 9.927 1.00 95.81 71 GLU A C 1
ATOM 555 O O . GLU A 1 71 ? -8.759 -5.009 9.228 1.00 95.81 71 GLU A O 1
ATOM 560 N N . LEU A 1 72 ? -9.745 -3.297 10.304 1.00 95.56 72 LEU A N 1
ATOM 561 C CA . LEU A 1 72 ? -8.793 -2.279 9.871 1.00 95.56 72 LEU A CA 1
ATOM 562 C C . LEU A 1 72 ? -7.376 -2.559 10.393 1.00 95.56 72 LEU A C 1
ATOM 564 O O . LEU A 1 72 ? -6.402 -2.413 9.655 1.00 95.56 72 LEU A O 1
ATOM 568 N N . GLN A 1 73 ? -7.237 -3.037 11.632 1.00 93.19 73 GLN A N 1
ATOM 569 C CA . GLN A 1 73 ? -5.940 -3.440 12.184 1.00 93.19 73 GLN A CA 1
ATOM 570 C C . GLN A 1 73 ? -5.337 -4.643 11.443 1.00 93.19 73 GLN A C 1
ATOM 572 O O . GLN A 1 73 ? -4.130 -4.667 11.193 1.00 93.19 73 GLN A O 1
ATOM 577 N N . ARG A 1 74 ? -6.155 -5.628 11.043 1.00 95.44 74 ARG A N 1
ATOM 578 C CA . ARG A 1 74 ? -5.692 -6.757 10.214 1.00 95.44 74 ARG A CA 1
ATOM 579 C C . ARG A 1 74 ? -5.254 -6.296 8.830 1.00 95.44 74 ARG A C 1
ATOM 581 O O . ARG A 1 74 ? -4.185 -6.701 8.373 1.00 95.44 74 ARG A O 1
ATOM 588 N N . ALA A 1 75 ? -6.038 -5.427 8.195 1.00 94.44 75 ALA A N 1
ATOM 589 C CA . ALA A 1 75 ? -5.673 -4.828 6.916 1.00 94.44 75 ALA A CA 1
ATOM 590 C C . ALA A 1 75 ? -4.339 -4.069 7.022 1.00 94.44 75 ALA A C 1
ATOM 592 O O . ALA A 1 75 ? -3.474 -4.216 6.160 1.00 94.44 75 ALA A O 1
ATOM 593 N N . LYS A 1 76 ? -4.115 -3.349 8.130 1.00 92.25 76 LYS A N 1
ATOM 594 C CA . LYS A 1 76 ? -2.875 -2.601 8.376 1.00 92.25 76 LYS A CA 1
ATOM 595 C C . LYS A 1 76 ? -1.680 -3.530 8.519 1.00 92.25 76 LYS A C 1
ATOM 597 O O . LYS A 1 76 ? -0.638 -3.280 7.923 1.00 92.25 76 LYS A O 1
ATOM 602 N N . LEU A 1 77 ? -1.841 -4.626 9.259 1.00 94.75 77 LEU A N 1
ATOM 603 C CA . LEU A 1 77 ? -0.788 -5.624 9.425 1.00 94.75 77 LEU A CA 1
ATOM 604 C C . LEU A 1 77 ? -0.381 -6.256 8.086 1.00 94.75 77 LEU A C 1
ATOM 606 O O . LEU A 1 77 ? 0.810 -6.464 7.842 1.00 94.75 77 LEU A O 1
ATOM 610 N N . GLN A 1 78 ? -1.359 -6.559 7.229 1.00 95.12 78 GLN A N 1
ATOM 611 C CA . GLN A 1 78 ? -1.093 -7.095 5.897 1.00 95.12 78 GLN A CA 1
ATOM 612 C C . GLN A 1 78 ? -0.363 -6.066 5.027 1.00 95.12 78 GLN A C 1
ATOM 614 O O . GLN A 1 78 ? 0.654 -6.391 4.422 1.00 95.12 78 GLN A O 1
ATOM 619 N N . LEU A 1 79 ? -0.805 -4.810 5.045 1.00 94.62 79 LEU A N 1
ATOM 620 C CA . LEU A 1 79 ? -0.167 -3.734 4.293 1.00 94.62 79 LEU A CA 1
ATOM 621 C C . LEU A 1 79 ? 1.282 -3.473 4.745 1.00 94.62 79 LEU A C 1
ATOM 623 O O . LEU A 1 79 ? 2.181 -3.318 3.918 1.00 94.62 79 LEU A O 1
ATOM 627 N N . ASP A 1 80 ? 1.537 -3.496 6.056 1.00 93.19 80 ASP A N 1
ATOM 628 C CA . ASP A 1 80 ? 2.883 -3.371 6.631 1.00 93.19 80 ASP A CA 1
ATOM 629 C C . ASP A 1 80 ? 3.779 -4.579 6.273 1.00 93.19 80 ASP A C 1
ATOM 631 O O . ASP A 1 80 ? 5.010 -4.473 6.240 1.00 93.19 80 ASP A O 1
ATOM 635 N N . LYS A 1 81 ? 3.197 -5.757 6.013 1.00 94.38 81 LYS A N 1
ATOM 636 C CA . LYS A 1 81 ? 3.928 -6.913 5.476 1.00 94.38 81 LYS A CA 1
ATOM 637 C C . LYS A 1 81 ? 4.282 -6.697 4.005 1.00 94.38 81 LYS A C 1
ATOM 639 O O . LYS A 1 81 ? 5.453 -6.831 3.659 1.00 94.38 81 LYS A O 1
ATOM 644 N N . ASP A 1 82 ? 3.321 -6.285 3.186 1.00 92.38 82 ASP A N 1
ATOM 645 C CA . ASP A 1 82 ? 3.526 -6.054 1.752 1.00 92.38 82 ASP A CA 1
ATOM 646 C C . ASP A 1 82 ? 4.586 -4.967 1.501 1.00 92.38 82 ASP A C 1
ATOM 648 O O . ASP A 1 82 ? 5.453 -5.115 0.638 1.00 92.38 82 ASP A O 1
ATOM 652 N N . LEU A 1 83 ? 4.583 -3.902 2.311 1.00 90.38 83 LEU A N 1
ATOM 653 C CA . LEU A 1 83 ? 5.617 -2.865 2.292 1.00 90.38 83 LEU A CA 1
ATOM 654 C C . LEU A 1 83 ? 7.009 -3.408 2.638 1.00 90.38 83 LEU A C 1
ATOM 656 O O . LEU A 1 83 ? 7.986 -3.056 1.977 1.00 90.38 83 LEU A O 1
ATOM 660 N N . ARG A 1 84 ? 7.119 -4.273 3.654 1.00 91.69 84 ARG A N 1
ATOM 661 C CA . ARG A 1 84 ? 8.402 -4.894 4.027 1.00 91.69 84 ARG A CA 1
ATOM 662 C C . ARG A 1 84 ? 8.925 -5.821 2.940 1.00 91.69 84 ARG A C 1
ATOM 664 O O . ARG A 1 84 ? 10.120 -5.791 2.652 1.00 91.69 84 ARG A O 1
ATOM 671 N N . ASP A 1 85 ? 8.050 -6.612 2.335 1.00 91.19 85 ASP A N 1
ATOM 672 C CA . ASP A 1 85 ? 8.426 -7.525 1.257 1.00 91.19 85 ASP A CA 1
ATOM 673 C C . ASP A 1 85 ? 8.883 -6.747 0.010 1.00 91.19 85 ASP A C 1
ATOM 675 O O . ASP A 1 85 ? 9.829 -7.152 -0.664 1.00 91.19 85 ASP A O 1
ATOM 679 N N . LEU A 1 86 ? 8.305 -5.567 -0.241 1.00 87.81 86 LEU A N 1
ATOM 680 C CA . LEU A 1 86 ? 8.716 -4.682 -1.333 1.00 87.81 86 LEU A CA 1
ATOM 681 C C . LEU A 1 86 ? 10.095 -4.023 -1.123 1.00 87.81 86 LEU A C 1
ATOM 683 O O . LEU A 1 86 ? 10.742 -3.649 -2.102 1.00 87.81 86 LEU A O 1
ATOM 687 N N . LEU A 1 87 ? 10.548 -3.884 0.127 1.00 80.56 87 LEU A N 1
ATOM 688 C CA . LEU A 1 87 ? 11.844 -3.289 0.492 1.00 80.56 87 LEU A CA 1
ATOM 689 C C . LEU A 1 87 ? 12.989 -4.314 0.605 1.00 80.56 87 LEU A C 1
ATOM 691 O O . LEU A 1 87 ? 14.132 -3.921 0.812 1.00 80.56 87 LEU A O 1
ATOM 695 N N . ARG A 1 88 ? 12.704 -5.617 0.500 1.00 79.06 88 ARG A N 1
ATOM 696 C CA . ARG A 1 88 ? 13.646 -6.711 0.803 1.00 79.06 88 ARG A CA 1
ATOM 697 C C . ARG A 1 88 ? 14.580 -7.135 -0.345 1.00 79.06 88 ARG A C 1
ATOM 699 O O . ARG A 1 88 ? 15.156 -8.217 -0.261 1.00 79.06 88 ARG A O 1
ATOM 706 N N . VAL A 1 89 ? 14.733 -6.324 -1.395 1.00 58.09 89 VAL A N 1
ATOM 707 C CA . VAL A 1 89 ? 15.494 -6.673 -2.615 1.00 58.09 89 VAL A CA 1
ATOM 708 C C . VAL A 1 89 ? 16.505 -5.602 -2.981 1.00 58.09 89 VAL A C 1
ATOM 710 O O . VAL A 1 89 ? 16.067 -4.448 -3.190 1.00 58.09 89 VAL A O 1
#

Sequence (89 aa):
MEPAAFTEVLSESERRLVFESLLSPGAELTREQASACCRALKRGKLERERERLQGDIEAAERSQDSSRLVELQRAKLQLDKDLRDLLRV

pLDDT: mean 85.92, std 12.04, range [45.75, 96.25]

Radius of gyration: 19.26 Å; chains: 1; bounding box: 35×22×50 Å

Secondary structure (DSSP, 8-state):
--HHHHHSSS-HHHHHHHHHHHHS------HHHHHHHHHHHHHHHHHHHHHHHHHHHHHHHHTT-HHHHHHHHHHHHHHHHHHHHHT--

Foldseek 3Di:
DDPVVVVVVDDPVRNVVVVCVVPDPDDPQDPVNVVVVVLVVVLVVLVVVLVVLVVVLVVCVVVVVPVVNVVSVVVNVVSVVVNVVSVPD